Protein AF-A0A1Q3CS07-F1 (afdb_monomer)

Radius of gyration: 18.98 Å; Cα contacts (8 Å, |Δi|>4): 85; chains: 1; bounding box: 46×43×50 Å

Sequence (118 aa):
MKQNPRHWHKAYFNTHPKCDIIDKNLTETFNGWILQARTKAIISMLDEMRVAIMRRVRENREYADKWSEEIAPRVMKKLNDNKKESEVVNGVDRHTVILHDKRCSCREWDLKGYPVHM

Secondary structure (DSSP, 8-state):
-PPPHHHH-GGGS-SSS--S--STHHHHHHHHHHTTGGGS-HHHHHHHHHHHHHHHHHHHHHHHHT--SSS-HHHHHHHHHHHHHHH---SS----EETTTTEETTSHHHHHSS-S--

pLDDT: mean 83.68, std 10.87, range [47.44, 97.19]

Mean predicted aligned error: 8.02 Å

Foldseek 3Di:
DDDDCCVQPPVNDDLPDQDPPRDPVVVVVVCVVLVVLVVDDPVSSVVVVVVVVVVVVVVVVVQVVPDDDPDDPVLVVQQVVLVVVLVDDDDDDDWDADVVVQAIPVCNSSRNVHDNHD

Structure (mmCIF, N/CA/C/O backbone):
data_AF-A0A1Q3CS07-F1
#
_entry.id   AF-A0A1Q3CS07-F1
#
loop_
_atom_site.group_PDB
_atom_site.id
_atom_site.type_symbol
_atom_site.label_atom_id
_atom_site.label_alt_id
_atom_site.label_comp_id
_atom_site.label_asym_id
_atom_site.label_entity_id
_atom_site.label_seq_id
_atom_site.pdbx_PDB_ins_code
_atom_site.Cartn_x
_atom_site.Cartn_y
_atom_site.Cartn_z
_atom_site.occupancy
_atom_site.B_iso_or_equiv
_atom_site.auth_seq_id
_atom_site.auth_comp_id
_atom_site.auth_asym_id
_atom_site.auth_atom_id
_atom_site.pdbx_PDB_model_num
ATOM 1 N N . MET A 1 1 ? 6.477 -26.846 13.262 1.00 51.09 1 MET A N 1
ATOM 2 C CA . MET A 1 1 ? 5.568 -26.939 12.093 1.00 51.09 1 MET A CA 1
ATOM 3 C C . MET A 1 1 ? 6.366 -26.693 10.818 1.00 51.09 1 MET A C 1
ATOM 5 O O . MET A 1 1 ? 6.991 -25.646 10.727 1.00 51.09 1 MET A O 1
ATOM 9 N N . LYS A 1 2 ? 6.374 -27.623 9.851 1.00 64.75 2 LYS A N 1
ATOM 10 C CA . LYS A 1 2 ? 6.901 -27.352 8.500 1.00 64.75 2 LYS A CA 1
ATOM 11 C C . LYS A 1 2 ? 5.805 -26.649 7.698 1.00 64.75 2 LYS A C 1
ATOM 13 O O . LYS A 1 2 ? 4.740 -27.227 7.505 1.00 64.75 2 LYS A O 1
ATOM 18 N N . GLN A 1 3 ? 6.032 -25.407 7.283 1.00 76.12 3 GLN A N 1
ATOM 19 C CA . GLN A 1 3 ? 5.071 -24.679 6.453 1.00 76.12 3 GLN A CA 1
ATOM 20 C C . GLN A 1 3 ? 5.225 -25.079 4.981 1.00 76.12 3 GLN A C 1
ATOM 22 O O . GLN A 1 3 ? 6.339 -25.274 4.501 1.00 76.12 3 GLN A O 1
ATOM 27 N N . ASN A 1 4 ? 4.106 -25.218 4.264 1.00 83.06 4 ASN A N 1
ATOM 28 C CA . ASN A 1 4 ? 4.117 -25.551 2.840 1.00 83.06 4 ASN A CA 1
ATOM 29 C C . ASN A 1 4 ? 4.653 -24.352 2.026 1.00 83.06 4 ASN A C 1
ATOM 31 O O . ASN A 1 4 ? 4.026 -23.288 2.069 1.00 83.06 4 ASN A O 1
ATOM 35 N N . PRO A 1 5 ? 5.749 -24.508 1.255 1.00 81.81 5 PRO A N 1
ATOM 36 C CA . PRO A 1 5 ? 6.360 -23.418 0.492 1.00 81.81 5 PRO A CA 1
ATOM 37 C C . PRO A 1 5 ? 5.406 -22.718 -0.480 1.00 81.81 5 PRO A C 1
ATOM 39 O O . PRO A 1 5 ? 5.584 -21.532 -0.745 1.00 81.81 5 PRO A O 1
ATOM 42 N N . ARG A 1 6 ? 4.362 -23.406 -0.967 1.00 82.50 6 ARG A N 1
ATOM 43 C CA . ARG A 1 6 ? 3.369 -22.821 -1.882 1.00 82.50 6 ARG A CA 1
ATOM 44 C C . ARG A 1 6 ? 2.664 -21.590 -1.317 1.00 82.50 6 ARG A C 1
ATOM 46 O O . ARG A 1 6 ? 2.269 -20.724 -2.085 1.00 82.50 6 ARG A O 1
ATOM 53 N N . HIS A 1 7 ? 2.509 -21.512 0.002 1.00 77.88 7 HIS A N 1
ATOM 54 C CA . HIS A 1 7 ? 1.770 -20.425 0.645 1.00 77.88 7 HIS A CA 1
ATOM 55 C C . HIS A 1 7 ? 2.663 -19.273 1.115 1.00 77.8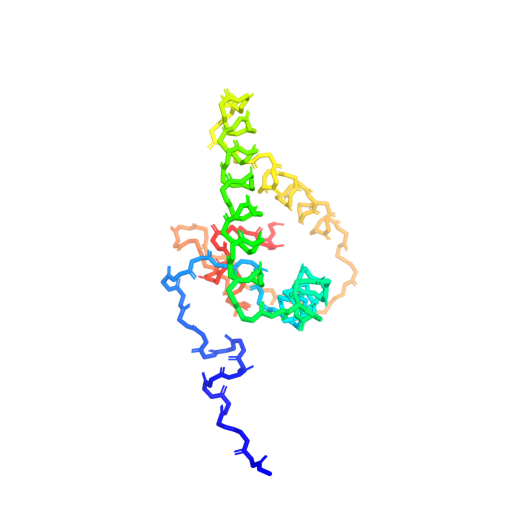8 7 HIS A C 1
ATOM 57 O O . HIS A 1 7 ? 2.149 -18.205 1.422 1.00 77.88 7 HIS A O 1
ATOM 63 N N . TRP A 1 8 ? 3.984 -19.468 1.164 1.00 75.12 8 TRP A N 1
ATOM 64 C CA . TRP A 1 8 ? 4.897 -18.531 1.834 1.00 75.12 8 TRP A CA 1
ATOM 65 C C . TRP A 1 8 ? 6.122 -18.145 1.004 1.00 75.12 8 TRP A C 1
ATOM 67 O O . TRP A 1 8 ? 6.851 -17.233 1.382 1.00 75.12 8 TRP A O 1
ATOM 77 N N . HIS A 1 9 ? 6.357 -18.803 -0.133 1.00 80.38 9 HIS A N 1
ATOM 78 C CA . HIS A 1 9 ? 7.488 -18.512 -1.005 1.00 80.38 9 HIS A CA 1
ATOM 79 C C . HIS A 1 9 ? 7.026 -17.783 -2.273 1.00 80.38 9 HIS A C 1
ATOM 81 O O . HIS A 1 9 ? 6.176 -18.287 -3.011 1.00 80.38 9 HIS A O 1
ATOM 87 N N . LYS A 1 10 ? 7.647 -16.631 -2.576 1.00 77.19 10 LYS A N 1
ATOM 88 C CA . LYS A 1 10 ? 7.311 -15.765 -3.729 1.00 77.19 10 LYS A CA 1
ATOM 89 C C . LYS A 1 10 ? 7.264 -16.516 -5.067 1.00 77.19 10 LYS A C 1
ATOM 91 O O . LYS A 1 10 ? 6.449 -16.207 -5.936 1.00 77.19 10 LYS A O 1
ATOM 96 N N . ALA A 1 11 ? 8.090 -17.556 -5.213 1.00 80.69 11 ALA A N 1
ATOM 97 C CA . ALA A 1 11 ? 8.109 -18.437 -6.387 1.00 80.69 11 ALA A CA 1
ATOM 98 C C . ALA A 1 11 ? 6.748 -19.088 -6.722 1.00 80.69 11 ALA A C 1
ATOM 100 O O . ALA A 1 11 ? 6.518 -19.430 -7.877 1.00 80.69 11 ALA A O 1
ATOM 101 N N . TYR A 1 12 ? 5.838 -19.225 -5.753 1.00 84.88 12 TYR A N 1
ATOM 102 C CA . TYR A 1 12 ? 4.531 -19.866 -5.952 1.00 84.88 12 TYR A CA 1
ATOM 103 C C . TYR A 1 12 ? 3.349 -18.898 -5.887 1.00 84.88 12 TYR A C 1
ATOM 105 O O . TYR A 1 12 ? 2.206 -19.327 -6.029 1.00 84.88 12 TYR A O 1
ATOM 11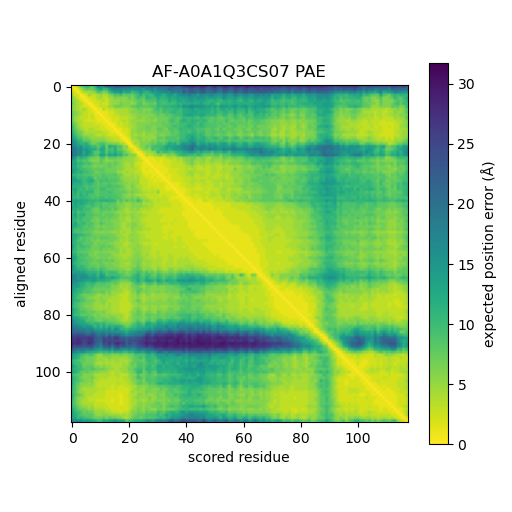3 N N . PHE A 1 13 ? 3.592 -17.601 -5.688 1.00 85.38 13 PHE A N 1
ATOM 114 C CA . PHE A 1 13 ? 2.504 -16.632 -5.633 1.00 85.38 13 PHE A CA 1
ATOM 115 C C . PHE A 1 13 ? 1.830 -16.469 -6.989 1.00 85.38 13 PHE A C 1
ATOM 117 O O . PHE A 1 13 ? 2.481 -16.492 -8.042 1.00 85.38 13 PHE A O 1
ATOM 124 N N . ASN A 1 14 ? 0.504 -16.325 -6.922 1.00 85.69 14 ASN A N 1
ATOM 125 C CA . ASN A 1 14 ? -0.333 -16.030 -8.068 1.00 85.69 14 ASN A CA 1
ATOM 126 C C . ASN A 1 14 ? 0.061 -14.655 -8.620 1.00 85.69 14 ASN A C 1
ATOM 128 O O . ASN A 1 14 ? 0.144 -13.683 -7.876 1.00 85.69 14 ASN A O 1
ATOM 132 N N . THR A 1 15 ? 0.302 -14.592 -9.923 1.00 88.12 15 THR A N 1
ATOM 133 C CA . THR A 1 15 ? 0.699 -13.378 -10.643 1.00 88.12 15 THR A CA 1
ATOM 134 C C . THR A 1 15 ? -0.502 -12.575 -11.144 1.00 88.12 15 THR A C 1
ATOM 136 O O . THR A 1 15 ? -0.320 -11.533 -11.769 1.00 88.12 15 THR A O 1
ATOM 139 N N . HIS A 1 16 ? -1.729 -13.044 -10.902 1.00 88.06 16 HIS A N 1
ATOM 140 C CA . HIS A 1 16 ? -2.950 -12.309 -11.214 1.00 88.06 16 HIS A CA 1
ATOM 141 C C . HIS A 1 16 ? -3.067 -11.009 -10.394 1.00 88.06 16 HIS A C 1
ATOM 143 O O . HIS A 1 16 ? -3.136 -9.944 -11.011 1.00 88.06 16 HIS A O 1
ATOM 149 N N . PRO A 1 17 ? -3.028 -11.027 -9.041 1.00 87.12 17 PRO A N 1
ATOM 150 C CA . PRO A 1 17 ? -2.934 -9.790 -8.277 1.00 87.12 17 PRO A CA 1
ATOM 151 C C . PRO A 1 17 ? -1.541 -9.175 -8.447 1.00 87.12 17 PRO A C 1
ATOM 153 O O . PRO A 1 17 ? -0.533 -9.805 -8.130 1.00 87.12 17 PRO A O 1
ATOM 156 N N . LYS A 1 18 ? -1.483 -7.928 -8.922 1.00 86.56 18 LYS A N 1
ATOM 157 C CA . LYS A 1 18 ? -0.231 -7.169 -8.975 1.00 86.56 18 LYS A CA 1
ATOM 158 C C . LYS A 1 18 ? 0.002 -6.496 -7.629 1.00 86.56 18 LYS A C 1
ATOM 160 O O . LYS A 1 18 ? -0.671 -5.523 -7.298 1.00 86.56 18 LYS A O 1
ATOM 165 N N . CYS A 1 19 ? 0.912 -7.048 -6.833 1.00 81.62 19 CYS A N 1
ATOM 166 C CA . CYS A 1 19 ? 1.239 -6.533 -5.513 1.00 81.62 19 CYS A CA 1
ATOM 167 C C . CYS A 1 19 ? 2.750 -6.429 -5.353 1.00 81.62 19 CYS A C 1
ATOM 169 O O . CYS A 1 19 ? 3.476 -7.412 -5.461 1.00 81.62 19 CYS A O 1
ATOM 171 N N . ASP A 1 20 ? 3.215 -5.227 -5.048 1.00 78.31 20 ASP A N 1
ATOM 172 C CA . ASP A 1 20 ? 4.618 -4.977 -4.730 1.00 78.31 20 ASP A CA 1
ATOM 173 C C . ASP A 1 20 ? 4.915 -5.054 -3.222 1.00 78.31 20 ASP A C 1
ATOM 175 O O . ASP A 1 20 ? 6.061 -5.058 -2.788 1.00 78.31 20 ASP A O 1
ATOM 179 N N . ILE A 1 21 ? 3.875 -5.193 -2.398 1.00 72.25 21 ILE A N 1
ATOM 180 C CA . ILE A 1 21 ? 3.996 -5.338 -0.946 1.00 72.25 21 ILE A CA 1
ATOM 181 C C . ILE A 1 21 ? 3.820 -6.816 -0.614 1.00 72.25 21 ILE A C 1
ATOM 183 O O . ILE A 1 21 ? 2.714 -7.304 -0.381 1.00 72.25 21 ILE A O 1
ATOM 187 N N . ILE A 1 22 ? 4.931 -7.544 -0.660 1.00 63.28 22 ILE A N 1
ATOM 188 C CA . ILE A 1 22 ? 4.975 -8.982 -0.403 1.00 63.28 22 ILE A CA 1
ATOM 189 C C . ILE A 1 22 ? 6.132 -9.275 0.560 1.00 63.28 22 ILE A C 1
ATOM 191 O O . ILE A 1 22 ? 7.131 -9.909 0.207 1.00 63.28 22 ILE A O 1
ATOM 195 N N . ASP A 1 23 ? 6.030 -8.747 1.774 1.00 64.69 23 ASP A N 1
ATOM 196 C CA . ASP A 1 23 ? 7.027 -8.911 2.827 1.00 64.69 23 ASP A CA 1
ATOM 197 C C . ASP A 1 23 ? 6.404 -8.836 4.238 1.00 64.69 23 ASP A C 1
ATOM 199 O O . ASP A 1 23 ? 5.202 -8.628 4.427 1.00 64.69 23 ASP A O 1
ATOM 203 N N . LYS A 1 24 ? 7.258 -9.034 5.251 1.00 62.44 24 LYS A N 1
ATOM 204 C CA . LYS A 1 24 ? 6.927 -8.967 6.685 1.00 62.44 24 LYS A CA 1
ATOM 205 C C . LYS A 1 24 ? 6.368 -7.597 7.102 1.00 62.44 24 LYS A C 1
ATOM 207 O O . LYS A 1 24 ? 5.660 -7.504 8.107 1.00 62.44 24 LYS A O 1
ATOM 212 N N . ASN A 1 25 ? 6.637 -6.562 6.3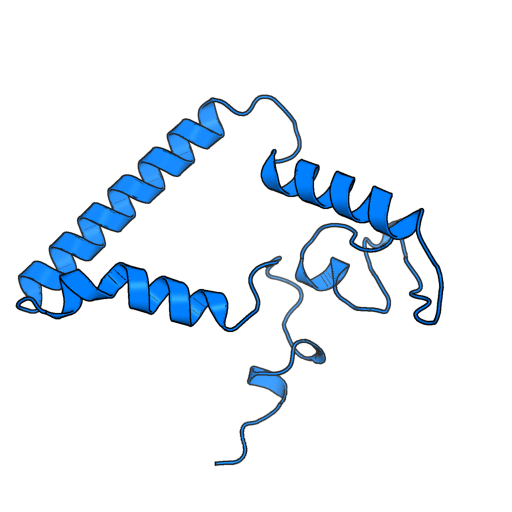07 1.00 72.31 25 ASN A N 1
ATOM 213 C CA . ASN A 1 25 ? 6.250 -5.188 6.583 1.00 72.31 25 ASN A CA 1
ATOM 214 C C . ASN A 1 25 ? 4.726 -5.023 6.630 1.00 72.31 25 ASN A C 1
ATOM 216 O O . ASN A 1 25 ? 4.231 -4.212 7.403 1.00 72.31 25 ASN A O 1
ATOM 220 N N . LEU A 1 26 ? 3.952 -5.816 5.876 1.00 76.81 26 LEU A N 1
ATOM 221 C CA . LEU A 1 26 ? 2.488 -5.730 5.930 1.00 76.81 26 LEU A CA 1
ATOM 222 C C . LEU A 1 26 ? 1.945 -6.095 7.319 1.00 76.81 26 LEU A C 1
ATOM 224 O O . LEU A 1 26 ? 1.131 -5.363 7.882 1.00 76.81 26 LEU A O 1
ATOM 228 N N . THR A 1 27 ? 2.418 -7.205 7.886 1.00 80.12 27 THR A N 1
ATOM 229 C CA . THR A 1 27 ? 2.007 -7.665 9.219 1.00 80.12 27 THR A CA 1
ATOM 230 C C . THR A 1 27 ? 2.501 -6.717 10.307 1.00 80.12 27 THR A C 1
ATOM 232 O O . THR A 1 27 ? 1.754 -6.405 11.233 1.00 80.12 27 THR A O 1
ATOM 235 N N . GLU A 1 28 ? 3.740 -6.234 10.203 1.00 85.88 28 GLU A N 1
ATOM 236 C CA . GLU A 1 28 ? 4.302 -5.263 11.150 1.00 85.88 28 GLU A CA 1
ATOM 237 C C . GLU A 1 28 ? 3.551 -3.927 11.101 1.00 85.88 28 GLU A C 1
ATOM 239 O O . GLU A 1 28 ? 3.121 -3.424 12.139 1.00 85.88 28 GLU A O 1
ATOM 244 N N . THR A 1 29 ? 3.292 -3.408 9.898 1.00 86.12 29 THR A N 1
ATOM 245 C CA . THR A 1 29 ? 2.514 -2.183 9.676 1.00 86.12 29 THR A CA 1
ATOM 246 C C . THR A 1 29 ? 1.098 -2.328 10.217 1.00 86.12 29 THR A C 1
ATOM 248 O O . THR A 1 29 ? 0.620 -1.442 10.921 1.00 86.12 29 THR A O 1
ATOM 251 N N . PHE A 1 30 ? 0.423 -3.444 9.928 1.00 84.25 30 PHE A N 1
ATOM 252 C CA . PHE A 1 30 ? -0.927 -3.682 10.430 1.00 84.25 30 PHE A CA 1
ATOM 253 C C . PHE A 1 30 ? -0.953 -3.741 11.959 1.00 84.25 30 PHE A C 1
ATOM 255 O O . PHE A 1 30 ? -1.776 -3.067 12.575 1.00 84.25 30 PHE A O 1
ATOM 262 N N . ASN A 1 31 ? -0.023 -4.477 12.577 1.00 86.38 31 ASN A N 1
ATOM 263 C CA . ASN A 1 31 ? 0.073 -4.573 14.033 1.00 86.38 31 ASN A CA 1
ATOM 264 C C . ASN A 1 31 ? 0.369 -3.223 14.693 1.00 86.38 31 ASN A C 1
ATOM 266 O O . ASN A 1 31 ? -0.235 -2.920 15.720 1.00 86.38 31 ASN A O 1
ATOM 270 N N . GLY A 1 32 ? 1.249 -2.409 14.105 1.00 89.62 32 GLY A N 1
ATOM 271 C CA . GLY A 1 32 ? 1.502 -1.047 14.575 1.00 89.62 32 GLY A CA 1
ATOM 272 C C . GLY A 1 32 ? 0.270 -0.151 14.439 1.00 89.62 32 GLY A C 1
ATOM 273 O O . GLY A 1 32 ? -0.056 0.602 15.353 1.00 89.62 32 GLY A O 1
ATOM 274 N N . TRP A 1 33 ? -0.461 -0.282 13.333 1.00 86.75 33 TRP A N 1
ATOM 275 C CA . TRP A 1 33 ? -1.641 0.528 13.038 1.00 86.75 33 TRP A CA 1
ATOM 276 C C . TRP A 1 33 ? -2.811 0.266 13.997 1.00 86.75 33 TRP A C 1
ATOM 278 O O . TRP A 1 33 ? -3.487 1.207 14.406 1.00 86.75 33 TRP A O 1
ATOM 288 N N . ILE A 1 34 ? -3.025 -0.986 14.411 1.00 89.62 34 ILE A N 1
ATOM 289 C CA . ILE A 1 34 ? -4.109 -1.348 15.343 1.00 89.62 34 ILE A CA 1
ATOM 290 C C . ILE A 1 34 ? -3.691 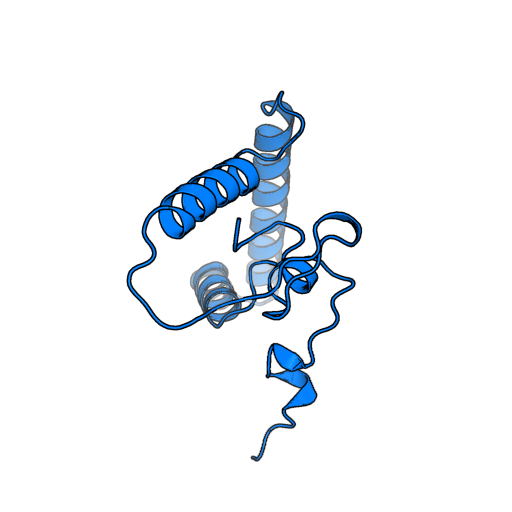-1.341 16.817 1.00 89.62 34 ILE A C 1
ATOM 292 O O . ILE A 1 34 ? -4.521 -1.629 17.678 1.00 89.62 34 ILE A O 1
ATOM 296 N N . LEU A 1 35 ? -2.423 -1.053 17.129 1.00 91.19 35 LEU A N 1
ATOM 297 C CA . LEU A 1 35 ? -1.864 -1.233 18.472 1.00 91.19 35 LEU A CA 1
ATOM 298 C C . LEU A 1 35 ? -2.675 -0.498 19.549 1.00 91.19 35 LEU A C 1
ATOM 300 O O . LEU A 1 35 ? -3.003 -1.084 20.576 1.00 91.19 35 LEU A O 1
ATOM 304 N N . GLN A 1 36 ? -3.045 0.759 19.290 1.00 88.75 36 GLN A N 1
ATOM 305 C CA . GLN A 1 36 ? -3.830 1.576 20.222 1.00 88.75 36 GLN A CA 1
ATOM 306 C C . GLN A 1 36 ? -5.314 1.191 20.265 1.00 88.75 36 GLN A C 1
ATOM 308 O O . GLN A 1 36 ? -5.940 1.291 21.314 1.00 88.75 36 GLN A O 1
ATOM 313 N N . ALA A 1 37 ? -5.887 0.743 19.146 1.00 90.31 37 ALA A N 1
ATOM 314 C CA . ALA A 1 37 ? -7.286 0.323 19.102 1.00 90.31 37 ALA A CA 1
ATOM 315 C C . ALA A 1 37 ? -7.489 -0.995 19.873 1.00 90.31 37 ALA A C 1
ATOM 317 O O . ALA A 1 37 ? -8.497 -1.176 20.550 1.00 90.31 37 ALA A O 1
ATOM 318 N N . ARG A 1 38 ? -6.503 -1.902 19.823 1.00 91.75 38 ARG A N 1
ATOM 319 C CA . ARG A 1 38 ? -6.544 -3.222 20.477 1.00 91.75 38 ARG A CA 1
ATOM 320 C C . ARG A 1 38 ? -6.554 -3.192 22.000 1.00 91.75 38 ARG A C 1
ATOM 322 O O . ARG A 1 38 ? -6.879 -4.208 22.604 1.00 91.75 38 ARG A O 1
ATOM 329 N N . THR A 1 39 ? -6.180 -2.078 22.625 1.00 93.12 39 THR A N 1
ATOM 330 C CA . THR A 1 39 ? -6.226 -1.938 24.089 1.00 93.12 39 THR A CA 1
ATOM 331 C C . THR A 1 39 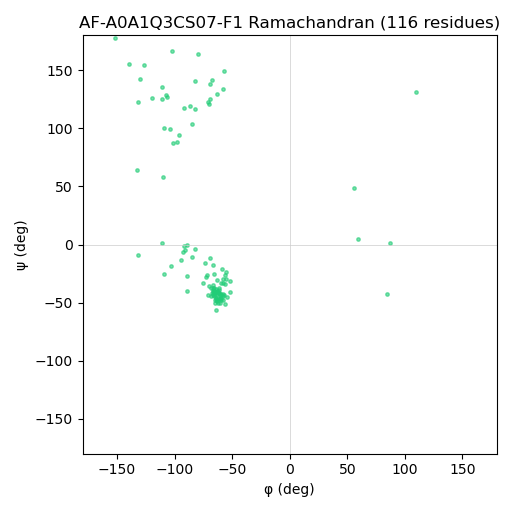? -7.621 -1.570 24.601 1.00 93.12 39 THR A C 1
ATOM 333 O O . THR A 1 39 ? -7.825 -1.484 25.810 1.00 93.12 39 THR A O 1
ATOM 336 N N . LYS A 1 40 ? -8.588 -1.353 23.700 1.00 91.81 40 LYS A N 1
ATOM 337 C CA . LYS A 1 40 ? -9.946 -0.898 24.013 1.00 91.81 40 LYS A CA 1
ATOM 338 C C . LYS A 1 40 ? -10.948 -2.049 23.963 1.00 91.81 40 LYS A C 1
ATOM 340 O O . LYS A 1 40 ? -10.671 -3.123 23.433 1.00 91.81 40 LYS A O 1
ATOM 345 N N . ALA A 1 41 ? -12.143 -1.810 24.503 1.00 96.06 41 ALA A N 1
ATOM 346 C CA . ALA A 1 41 ? -13.256 -2.748 24.387 1.00 96.06 41 ALA A CA 1
ATOM 347 C C . ALA A 1 41 ? -13.578 -3.037 22.910 1.00 96.06 41 ALA A C 1
ATOM 349 O O . ALA A 1 41 ? -13.422 -2.161 22.060 1.00 96.06 41 ALA A O 1
ATOM 350 N N . ILE A 1 42 ? -14.070 -4.244 22.608 1.00 95.12 42 ILE A N 1
ATOM 351 C CA . ILE A 1 42 ? -14.266 -4.723 21.228 1.00 95.12 42 ILE A CA 1
ATOM 352 C C . ILE A 1 42 ? -15.073 -3.753 20.354 1.00 95.12 42 ILE A C 1
ATOM 354 O O . ILE A 1 42 ? -14.706 -3.512 19.208 1.00 95.12 42 ILE A O 1
ATOM 358 N N . ILE A 1 43 ? -16.124 -3.143 20.907 1.00 96.69 43 ILE A N 1
ATOM 359 C CA . ILE A 1 43 ? -16.964 -2.175 20.191 1.00 96.69 43 ILE A CA 1
ATOM 360 C C . ILE A 1 43 ? -16.153 -0.918 19.844 1.00 96.69 43 ILE A C 1
ATOM 362 O O . ILE A 1 43 ? -16.148 -0.487 18.694 1.00 96.69 43 ILE A O 1
ATOM 366 N N . SER A 1 44 ? -15.413 -0.368 20.809 1.00 95.38 44 SER A N 1
ATOM 367 C CA . SER A 1 44 ? -14.563 0.813 20.612 1.00 95.38 44 SER A CA 1
ATOM 368 C C . SER A 1 44 ? -13.404 0.543 19.650 1.00 95.38 44 SER A C 1
ATOM 370 O O . SER A 1 44 ? -13.114 1.374 18.795 1.00 95.38 44 SER A O 1
ATOM 372 N N . MET A 1 45 ? -12.774 -0.633 19.739 1.00 95.00 45 MET A N 1
ATOM 373 C CA . MET A 1 45 ? -11.722 -1.060 18.811 1.00 95.00 45 MET A CA 1
ATOM 374 C C . MET A 1 45 ? -12.237 -1.075 17.366 1.00 95.00 45 MET A C 1
ATOM 376 O O . MET A 1 45 ? -11.582 -0.542 16.470 1.00 95.00 45 MET A O 1
ATOM 380 N N . LEU A 1 46 ? -13.410 -1.674 17.134 1.00 94.81 46 LEU A N 1
ATOM 381 C CA . LEU A 1 46 ? -14.000 -1.774 15.799 1.00 94.81 46 LEU A CA 1
ATOM 382 C C . LEU A 1 46 ? -14.399 -0.408 15.239 1.00 94.81 46 LEU A C 1
ATOM 384 O O . LEU A 1 46 ? -14.157 -0.153 14.058 1.00 94.81 46 LEU A O 1
ATOM 388 N N . ASP A 1 47 ? -14.970 0.477 16.059 1.00 95.44 47 ASP A N 1
ATOM 389 C CA . ASP A 1 47 ? -15.332 1.818 15.594 1.00 95.44 47 ASP A CA 1
ATOM 390 C C . ASP A 1 47 ? -14.091 2.655 15.242 1.00 95.44 47 ASP A C 1
ATOM 392 O O . ASP A 1 47 ? -14.057 3.302 14.194 1.00 95.44 47 ASP A O 1
ATOM 396 N N . GLU A 1 48 ? -13.010 2.555 16.018 1.00 94.06 48 GLU A N 1
ATOM 397 C CA . GLU A 1 48 ? -11.749 3.230 15.692 1.00 94.06 48 GLU A CA 1
ATOM 398 C C . GLU A 1 48 ? -11.105 2.706 14.414 1.00 94.06 48 GLU A C 1
ATOM 400 O O . GLU A 1 48 ? -10.678 3.499 13.569 1.00 94.06 48 GLU A O 1
ATOM 405 N N . MET A 1 49 ? -11.080 1.383 14.226 1.00 92.62 49 MET A N 1
ATOM 406 C CA . MET A 1 49 ? -10.608 0.784 12.978 1.00 92.62 49 MET A CA 1
ATOM 407 C C . MET A 1 49 ? -11.455 1.256 11.791 1.00 92.62 49 MET A C 1
ATOM 409 O O . MET A 1 49 ? -10.903 1.621 10.752 1.00 92.62 49 MET A O 1
ATOM 413 N N . ARG A 1 50 ? -12.784 1.316 11.944 1.00 94.88 50 ARG A N 1
ATOM 414 C CA . ARG A 1 50 ? -13.703 1.807 10.907 1.00 94.88 50 ARG A CA 1
ATOM 415 C C . ARG A 1 50 ? -13.407 3.259 10.534 1.00 94.88 50 ARG A C 1
ATOM 417 O O 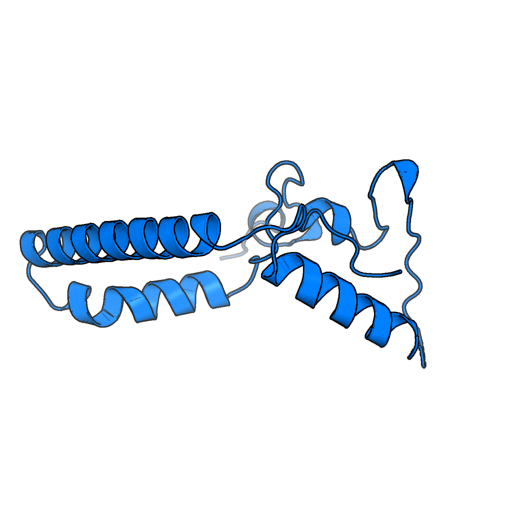. ARG A 1 50 ? -13.238 3.553 9.350 1.00 94.88 50 ARG A O 1
ATOM 424 N N . VAL A 1 51 ? -13.303 4.155 11.516 1.00 94.62 51 VAL A N 1
ATOM 425 C CA . VAL A 1 51 ? -12.996 5.578 11.289 1.00 94.62 51 VAL A CA 1
ATOM 426 C C . VAL A 1 51 ? -11.627 5.748 10.630 1.00 94.62 51 VAL A C 1
ATOM 428 O O . VAL A 1 51 ? -11.486 6.537 9.693 1.00 94.62 51 VAL A O 1
ATOM 431 N N . ALA A 1 52 ? -10.622 4.984 11.063 1.00 92.12 52 ALA A N 1
ATOM 432 C CA . ALA A 1 52 ? -9.285 5.035 10.484 1.00 92.12 52 ALA A CA 1
ATOM 433 C C . ALA A 1 52 ? -9.265 4.568 9.015 1.00 92.12 52 ALA A C 1
ATOM 435 O O . ALA A 1 52 ? -8.619 5.208 8.182 1.00 92.12 52 ALA A O 1
ATOM 436 N N . ILE A 1 53 ? -10.013 3.511 8.666 1.00 93.94 53 ILE A N 1
ATOM 437 C CA . ILE A 1 53 ? -10.175 3.062 7.270 1.00 93.94 53 ILE A CA 1
ATOM 438 C C . ILE A 1 53 ? -10.868 4.140 6.442 1.00 93.94 53 ILE A C 1
ATOM 440 O O . ILE A 1 53 ? -10.377 4.490 5.370 1.00 93.94 53 ILE A O 1
ATOM 444 N N . MET A 1 54 ? -11.977 4.698 6.938 1.00 96.75 54 MET A N 1
ATOM 445 C CA . MET A 1 54 ? -12.721 5.747 6.232 1.00 96.75 54 MET A CA 1
ATOM 446 C C . MET A 1 54 ? -11.844 6.969 5.946 1.00 96.75 54 MET A C 1
ATOM 448 O O . MET A 1 54 ? -11.829 7.464 4.818 1.00 96.75 54 MET A O 1
ATOM 452 N N . ARG A 1 55 ? -11.060 7.415 6.936 1.00 96.00 55 ARG A N 1
ATOM 453 C CA . ARG A 1 55 ? -10.103 8.515 6.766 1.00 96.00 55 ARG A CA 1
ATOM 454 C C . ARG A 1 55 ? -9.067 8.189 5.693 1.00 96.00 55 ARG A C 1
ATOM 456 O O . ARG A 1 55 ? -8.876 8.984 4.783 1.00 96.00 55 ARG A O 1
ATOM 463 N N . ARG A 1 56 ? -8.466 6.998 5.745 1.00 93.81 56 ARG A N 1
ATOM 464 C CA . ARG A 1 56 ? -7.449 6.572 4.774 1.00 93.81 56 ARG A CA 1
ATOM 465 C C . ARG A 1 56 ? -7.999 6.473 3.350 1.00 93.81 56 ARG A C 1
ATOM 467 O O . ARG A 1 56 ? -7.321 6.863 2.406 1.00 93.81 56 ARG A O 1
ATOM 474 N N . VAL A 1 57 ? -9.221 5.966 3.178 1.00 95.81 57 VAL A N 1
ATOM 475 C CA . VAL A 1 57 ? -9.890 5.917 1.866 1.00 95.81 57 VAL A CA 1
ATOM 476 C C . VAL A 1 57 ? -10.127 7.327 1.330 1.00 95.81 57 VAL A C 1
ATOM 478 O O . VAL A 1 57 ? -9.870 7.576 0.153 1.00 95.81 57 VAL A O 1
ATOM 481 N N . ARG A 1 58 ? -10.565 8.256 2.186 1.00 97.19 58 ARG A N 1
ATOM 482 C CA . ARG A 1 58 ? -10.739 9.664 1.817 1.00 97.19 58 ARG A CA 1
ATOM 483 C C . ARG A 1 58 ? -9.413 10.314 1.413 1.00 97.19 58 ARG A C 1
ATOM 485 O O . ARG A 1 58 ? -9.347 10.893 0.338 1.00 97.19 58 ARG A O 1
ATOM 492 N N . GLU A 1 59 ? -8.367 10.181 2.224 1.00 95.12 59 GLU A N 1
ATOM 493 C CA . GLU A 1 59 ? -7.029 10.718 1.924 1.00 95.12 59 GLU A CA 1
ATOM 494 C C . GLU A 1 59 ? -6.478 10.162 0.603 1.00 95.12 59 GLU A C 1
ATOM 496 O O . GLU A 1 59 ? -5.940 10.905 -0.213 1.00 95.12 59 GLU A O 1
ATOM 501 N N . ASN A 1 60 ? -6.655 8.859 0.357 1.00 91.81 60 ASN A N 1
ATOM 502 C CA . ASN A 1 60 ? -6.244 8.233 -0.898 1.00 91.81 60 ASN A CA 1
ATOM 503 C C . ASN A 1 60 ? -7.024 8.777 -2.102 1.00 91.81 60 ASN A C 1
ATOM 505 O O . ASN A 1 60 ? -6.435 8.947 -3.166 1.00 91.81 60 ASN A O 1
ATOM 509 N N . ARG A 1 61 ? -8.326 9.050 -1.945 1.00 94.06 61 ARG A N 1
ATOM 510 C CA . ARG A 1 61 ? -9.143 9.684 -2.988 1.00 94.06 61 ARG A CA 1
ATOM 511 C C . ARG A 1 61 ? -8.662 11.105 -3.265 1.00 94.06 61 ARG A C 1
ATOM 513 O O . ARG A 1 61 ? -8.361 11.410 -4.405 1.00 94.06 61 ARG A O 1
ATOM 520 N N . GLU A 1 62 ? -8.496 11.928 -2.232 1.00 95.00 62 GLU A N 1
ATOM 521 C CA . GLU A 1 62 ? -7.997 13.303 -2.381 1.00 95.00 62 GLU A CA 1
ATOM 522 C C . GLU A 1 62 ? -6.593 13.348 -3.008 1.00 95.00 62 GLU A C 1
ATOM 524 O O . GLU A 1 62 ? -6.261 14.278 -3.740 1.00 95.00 62 GLU A O 1
ATOM 529 N N . TYR A 1 63 ? -5.749 12.351 -2.725 1.00 91.19 63 TYR A N 1
ATOM 530 C CA . TYR A 1 63 ? -4.454 12.192 -3.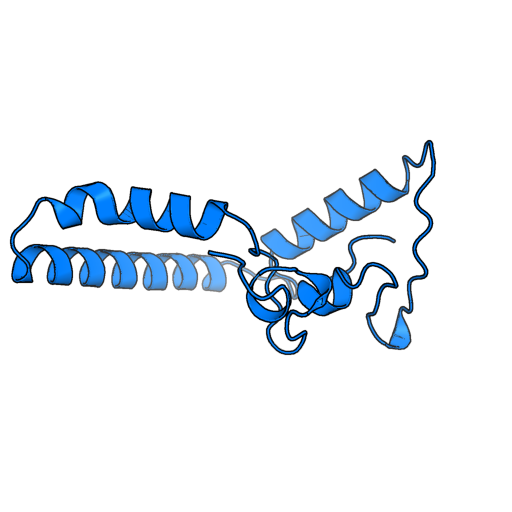382 1.00 91.19 63 TYR A CA 1
ATOM 531 C C . TYR A 1 63 ? -4.600 11.820 -4.863 1.00 91.19 63 TYR A C 1
ATOM 533 O O . TYR A 1 63 ? -3.904 12.391 -5.700 1.00 91.19 63 TYR A O 1
ATOM 541 N N . ALA A 1 64 ? -5.500 10.888 -5.187 1.00 89.50 64 ALA A N 1
ATOM 542 C CA . ALA A 1 64 ? -5.773 10.481 -6.562 1.00 89.50 64 ALA A CA 1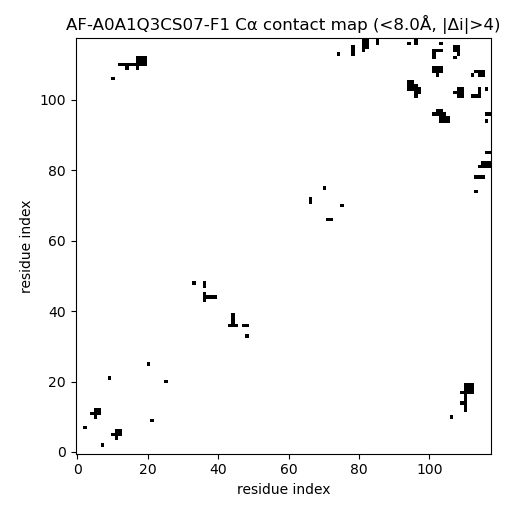
ATOM 543 C C . ALA A 1 64 ? -6.394 11.615 -7.393 1.00 89.50 64 ALA A C 1
ATOM 545 O O . ALA A 1 64 ? -6.017 11.789 -8.542 1.00 89.50 64 ALA A O 1
ATOM 546 N N . ASP A 1 65 ? -7.264 12.438 -6.806 1.00 91.00 65 ASP A N 1
ATOM 547 C CA . ASP A 1 65 ? -7.896 13.570 -7.499 1.00 91.00 65 ASP A CA 1
ATOM 548 C C . ASP A 1 65 ? -6.879 14.658 -7.900 1.00 91.00 65 ASP A C 1
ATOM 550 O O . ASP A 1 65 ? -7.097 15.405 -8.850 1.00 91.00 65 ASP A O 1
ATOM 554 N N . LYS A 1 66 ? -5.746 14.754 -7.189 1.00 89.69 66 LYS A N 1
ATOM 555 C CA . LYS A 1 66 ? -4.643 15.685 -7.501 1.00 89.69 66 LYS A CA 1
ATOM 556 C C . LYS A 1 66 ? -3.670 15.139 -8.545 1.00 89.69 66 LYS A C 1
ATOM 558 O O . LYS A 1 66 ? -2.776 15.863 -8.981 1.00 89.69 66 LYS A O 1
ATOM 563 N N . TRP A 1 67 ? -3.776 13.860 -8.885 1.00 88.06 67 TRP A N 1
ATOM 564 C CA . TRP A 1 67 ? -2.859 13.191 -9.790 1.00 88.06 67 TRP A CA 1
ATOM 565 C C . TRP A 1 67 ? -3.332 13.384 -11.239 1.00 88.06 67 TRP A C 1
ATOM 567 O O . TRP A 1 67 ? -4.437 13.000 -11.603 1.00 88.06 67 TRP A O 1
ATOM 577 N N . SER A 1 68 ? -2.489 14.017 -12.060 1.00 84.88 68 SER A N 1
ATOM 578 C CA . SER A 1 68 ? -2.784 14.373 -13.456 1.00 84.88 68 SER A CA 1
ATOM 579 C C . SER A 1 68 ? -2.124 13.471 -14.505 1.00 84.88 68 SER A C 1
ATOM 581 O O . SER A 1 68 ? -2.528 13.485 -15.665 1.00 84.88 68 SER A O 1
ATOM 583 N N . GLU A 1 69 ? -1.084 12.729 -14.130 1.00 86.62 69 GLU A N 1
ATOM 584 C CA . GLU A 1 69 ? -0.333 11.856 -15.037 1.00 86.62 69 GLU A CA 1
ATOM 585 C C . GLU A 1 69 ? -1.052 10.520 -15.290 1.00 86.62 69 GLU A C 1
ATOM 587 O O . GLU A 1 69 ? -1.904 10.092 -14.521 1.00 86.62 69 GLU A O 1
ATOM 592 N N . GLU A 1 70 ? -0.651 9.799 -16.334 1.00 86.38 70 GLU A N 1
ATOM 593 C CA . GLU A 1 70 ? -1.192 8.465 -16.630 1.00 86.38 70 GLU A CA 1
ATOM 594 C C . GLU A 1 70 ? -0.689 7.385 -15.648 1.00 86.38 70 GLU A C 1
ATOM 596 O O . GLU A 1 70 ? -1.382 6.404 -15.374 1.00 86.38 70 GLU A O 1
ATOM 601 N N . ILE A 1 71 ? 0.510 7.565 -15.076 1.00 85.31 71 ILE A N 1
ATOM 602 C CA . ILE A 1 71 ? 1.155 6.598 -14.172 1.00 85.31 71 ILE A CA 1
ATOM 603 C C . ILE A 1 71 ? 1.209 7.147 -12.747 1.00 85.31 71 ILE A C 1
ATOM 605 O O . ILE A 1 71 ? 1.574 8.297 -12.524 1.00 85.31 71 ILE A O 1
ATOM 609 N N . ALA A 1 72 ? 0.880 6.298 -11.764 1.00 85.56 72 ALA A N 1
ATOM 610 C CA . ALA A 1 72 ? 0.833 6.703 -10.360 1.00 85.56 72 ALA A CA 1
ATOM 611 C C . ALA A 1 72 ? 2.196 7.247 -9.920 1.00 85.56 72 ALA A C 1
ATOM 613 O O . ALA A 1 72 ? 3.193 6.551 -10.136 1.00 85.56 72 ALA A O 1
ATOM 614 N N . PRO A 1 73 ? 2.279 8.390 -9.208 1.00 88.81 73 PRO A N 1
ATOM 615 C CA . PRO A 1 73 ? 3.566 8.998 -8.862 1.00 88.81 73 PRO A CA 1
ATOM 616 C C . PRO A 1 73 ? 4.494 8.042 -8.104 1.00 88.81 73 PRO A C 1
ATOM 618 O O . PRO A 1 73 ? 5.707 8.037 -8.297 1.00 88.81 73 PRO A O 1
ATOM 621 N N . ARG A 1 74 ? 3.923 7.162 -7.268 1.00 86.44 74 ARG A N 1
ATOM 622 C CA . ARG A 1 74 ? 4.678 6.110 -6.569 1.00 86.44 74 ARG A CA 1
ATOM 623 C C . ARG A 1 74 ? 5.269 5.067 -7.516 1.00 86.44 74 ARG A C 1
ATOM 625 O O . ARG A 1 74 ? 6.393 4.636 -7.290 1.00 86.44 74 ARG A O 1
ATOM 632 N N . VAL A 1 75 ? 4.517 4.645 -8.531 1.00 86.06 75 VAL A N 1
ATOM 633 C CA . VAL A 1 75 ? 4.984 3.676 -9.534 1.00 86.06 75 VAL A CA 1
ATOM 634 C C . VAL A 1 75 ? 6.029 4.331 -10.432 1.00 86.06 75 VAL A C 1
ATOM 636 O O . VAL A 1 75 ? 7.079 3.741 -10.654 1.00 86.06 75 VAL A O 1
ATOM 639 N N . MET A 1 76 ? 5.796 5.575 -10.860 1.00 88.94 76 MET A N 1
ATOM 640 C CA . MET A 1 76 ? 6.741 6.347 -11.668 1.00 88.94 76 MET A CA 1
ATOM 641 C C . MET A 1 76 ? 8.071 6.567 -10.939 1.00 88.94 76 MET A C 1
ATOM 643 O O . MET A 1 76 ? 9.138 6.363 -11.512 1.00 88.94 76 MET A O 1
ATOM 647 N N . LYS A 1 77 ? 8.021 6.898 -9.641 1.00 89.75 77 LYS A N 1
ATOM 648 C CA . LYS A 1 77 ? 9.221 6.989 -8.804 1.00 89.75 77 LYS A CA 1
ATOM 649 C C . LYS A 1 77 ? 10.010 5.677 -8.812 1.00 89.75 77 LYS A C 1
ATOM 651 O O . LYS A 1 77 ? 11.192 5.698 -9.125 1.00 89.75 77 LYS A O 1
ATOM 656 N N . LYS A 1 78 ? 9.351 4.542 -8.547 1.00 88.69 78 LYS A N 1
ATOM 657 C CA . LYS A 1 78 ? 10.011 3.223 -8.553 1.00 88.69 78 LYS A CA 1
ATOM 658 C C . LYS A 1 78 ? 10.582 2.862 -9.917 1.00 88.69 78 LYS A C 1
ATOM 660 O O . LYS A 1 78 ? 11.672 2.317 -9.988 1.00 88.69 78 LYS A O 1
ATOM 665 N N . LEU A 1 79 ? 9.874 3.192 -10.995 1.00 87.94 79 LEU A N 1
ATOM 666 C CA . LEU A 1 79 ? 10.364 2.983 -12.352 1.00 87.94 79 LEU A CA 1
ATOM 667 C C . LEU A 1 79 ? 11.674 3.744 -12.592 1.00 87.94 79 LEU A C 1
ATOM 669 O O . LEU A 1 79 ? 12.622 3.181 -13.130 1.00 87.94 79 LEU A O 1
ATOM 673 N N . ASN A 1 80 ? 11.732 5.008 -12.175 1.00 88.31 80 ASN A N 1
ATOM 674 C CA . ASN A 1 80 ? 12.926 5.838 -12.318 1.00 88.31 80 ASN A CA 1
ATOM 675 C C . ASN A 1 80 ? 14.081 5.364 -11.425 1.00 88.31 80 ASN A C 1
ATOM 677 O O . ASN A 1 80 ? 15.227 5.400 -11.866 1.00 88.31 80 ASN A O 1
ATOM 681 N N . ASP A 1 81 ? 13.788 4.905 -10.207 1.00 87.44 81 ASP A N 1
ATOM 682 C CA . ASP A 1 81 ? 14.790 4.332 -9.303 1.00 87.44 81 ASP A CA 1
ATOM 683 C C . ASP A 1 81 ? 15.385 3.042 -9.910 1.00 87.44 81 ASP A C 1
ATOM 685 O O . ASP A 1 81 ? 16.603 2.930 -10.040 1.00 87.44 81 ASP A O 1
ATOM 689 N N . ASN A 1 82 ? 14.540 2.141 -10.425 1.00 83.69 82 ASN A N 1
ATOM 690 C CA . ASN A 1 82 ? 14.971 0.897 -11.076 1.00 83.69 82 ASN A CA 1
ATOM 691 C C . ASN A 1 82 ? 15.830 1.140 -12.332 1.00 83.69 82 ASN A C 1
ATOM 693 O O . ASN A 1 82 ? 16.778 0.399 -12.583 1.00 83.69 82 ASN A O 1
ATOM 697 N N . LYS A 1 83 ? 15.523 2.176 -13.131 1.00 81.31 83 LYS A N 1
ATOM 698 C CA . LYS A 1 83 ? 16.351 2.548 -14.297 1.00 81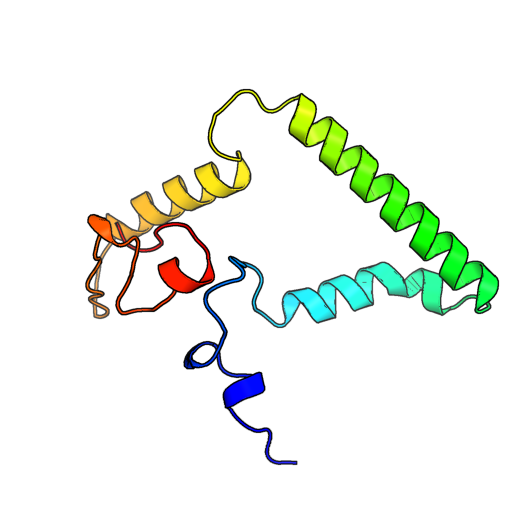.31 83 LYS A CA 1
ATOM 699 C C . LYS A 1 83 ? 17.773 2.914 -13.880 1.00 81.31 83 LYS A C 1
ATOM 701 O O . LYS A 1 83 ? 18.723 2.424 -14.476 1.00 81.31 83 LYS A O 1
ATOM 706 N N . LYS A 1 84 ? 17.912 3.738 -12.836 1.00 77.50 84 LYS A N 1
ATOM 707 C CA . LYS A 1 84 ? 19.225 4.161 -12.327 1.00 77.50 84 LYS A CA 1
ATOM 708 C C . LYS A 1 84 ? 20.044 2.983 -11.812 1.00 77.50 84 LYS A C 1
ATOM 710 O O . LYS A 1 84 ? 21.243 2.937 -12.045 1.00 77.50 84 LYS A O 1
ATOM 715 N N . GLU A 1 85 ? 19.412 2.040 -11.117 1.00 71.50 85 GLU A N 1
ATOM 716 C CA . GLU A 1 85 ? 20.103 0.852 -10.601 1.00 71.50 85 GLU A CA 1
ATOM 717 C C . GLU A 1 85 ? 20.593 -0.071 -11.729 1.00 71.50 85 GLU A C 1
ATOM 719 O O . GLU A 1 85 ? 21.682 -0.631 -11.632 1.00 71.50 85 GLU A O 1
ATOM 724 N N . SER A 1 86 ? 19.843 -0.173 -12.830 1.00 65.62 86 SER A N 1
ATOM 725 C CA . SER A 1 86 ? 20.227 -0.979 -13.998 1.00 65.62 86 SER A CA 1
ATOM 726 C C . SER A 1 86 ? 21.389 -0.380 -14.810 1.00 65.62 86 SER A C 1
ATOM 728 O O . SER A 1 86 ? 22.167 -1.103 -15.429 1.00 65.62 86 SER A O 1
ATOM 730 N N . GLU A 1 87 ? 21.575 0.941 -14.765 1.00 58.66 87 GLU A N 1
ATOM 731 C CA . GLU A 1 87 ? 22.745 1.610 -15.356 1.00 58.66 87 GLU A CA 1
ATOM 732 C C . GLU A 1 87 ? 24.032 1.390 -14.528 1.00 58.66 87 GLU A C 1
ATOM 734 O O . GLU A 1 87 ? 25.139 1.584 -15.033 1.00 58.66 87 GLU A O 1
ATOM 739 N N . VAL A 1 88 ? 23.909 0.934 -13.273 1.00 57.78 88 VAL A N 1
ATOM 740 C CA . VAL A 1 88 ? 25.012 0.699 -12.323 1.00 57.78 88 VAL A CA 1
ATOM 741 C C . VAL A 1 88 ? 25.202 -0.808 -12.092 1.00 57.78 88 VAL A C 1
ATOM 743 O O . VAL A 1 88 ? 25.118 -1.302 -10.972 1.00 57.78 88 VAL A O 1
ATOM 746 N N . VAL A 1 89 ? 25.466 -1.591 -13.143 1.00 55.53 89 VAL A N 1
ATOM 747 C CA . VAL A 1 89 ? 25.694 -3.042 -12.981 1.00 55.53 89 VAL A CA 1
ATOM 748 C C . VAL A 1 89 ? 27.185 -3.367 -12.907 1.00 55.53 89 VAL A C 1
ATOM 750 O O . VAL A 1 89 ? 27.849 -3.622 -13.909 1.00 55.53 89 VAL A O 1
ATOM 753 N N . ASN A 1 90 ? 27.685 -3.446 -11.672 1.00 47.44 90 ASN A N 1
ATOM 754 C CA . ASN A 1 90 ? 28.834 -4.272 -11.301 1.00 47.44 90 ASN A CA 1
ATOM 755 C C . ASN A 1 90 ? 28.318 -5.597 -10.702 1.00 47.44 90 ASN A C 1
ATOM 757 O O . ASN A 1 90 ? 28.183 -5.719 -9.490 1.00 47.44 90 ASN A O 1
ATOM 761 N N . GLY A 1 91 ? 28.067 -6.603 -11.549 1.00 52.44 91 GLY A N 1
ATOM 762 C CA . GLY A 1 91 ? 28.148 -8.013 -11.139 1.00 52.44 91 GLY A CA 1
ATOM 763 C C . GLY A 1 91 ? 26.861 -8.858 -11.013 1.00 52.44 91 GLY A C 1
ATOM 764 O O . GLY A 1 91 ? 25.931 -8.545 -10.285 1.00 52.44 91 GLY A O 1
ATOM 765 N N . VAL A 1 92 ? 26.958 -10.037 -11.643 1.00 55.44 92 VAL A N 1
ATOM 766 C CA . VAL A 1 92 ? 26.443 -11.381 -11.280 1.00 55.44 92 VAL A CA 1
ATOM 767 C C . VAL A 1 92 ? 24.998 -11.795 -11.620 1.00 55.44 92 VAL A C 1
ATOM 769 O O . VAL A 1 92 ? 24.863 -12.889 -12.167 1.00 55.44 92 VAL A O 1
ATOM 772 N N . ASP A 1 93 ? 23.946 -10.990 -11.452 1.00 61.25 93 ASP A N 1
ATOM 773 C CA . ASP A 1 93 ? 22.570 -11.469 -11.729 1.00 61.25 93 ASP A CA 1
ATOM 774 C C . ASP A 1 93 ? 22.000 -10.944 -13.058 1.00 61.25 93 ASP A C 1
ATOM 776 O O . ASP A 1 93 ? 21.511 -9.822 -13.172 1.00 61.25 93 ASP A O 1
ATOM 780 N N . ARG A 1 94 ? 22.058 -11.781 -14.105 1.00 70.44 94 ARG A N 1
ATOM 781 C CA . ARG A 1 94 ? 21.434 -11.492 -15.408 1.00 70.44 94 ARG A CA 1
ATOM 782 C C . ARG A 1 94 ? 20.017 -12.050 -15.451 1.00 70.44 94 ARG A C 1
ATOM 784 O O . ARG A 1 94 ? 19.823 -13.264 -15.436 1.00 70.44 94 ARG A O 1
ATOM 791 N N . HIS A 1 95 ? 19.035 -11.168 -15.606 1.00 79.00 95 HIS A N 1
ATOM 792 C CA . HIS A 1 95 ? 17.644 -11.552 -15.817 1.00 79.00 95 HIS A CA 1
ATOM 793 C C . HIS A 1 95 ? 17.204 -11.293 -17.257 1.00 79.00 95 HIS A C 1
ATOM 795 O O . HIS A 1 95 ? 17.326 -10.188 -17.773 1.00 79.00 95 HIS A O 1
ATOM 801 N N . THR A 1 96 ? 16.628 -12.307 -17.904 1.00 82.88 96 THR A N 1
ATOM 802 C CA . THR A 1 96 ? 15.926 -12.126 -19.180 1.00 82.88 96 THR A CA 1
ATOM 803 C C . THR A 1 96 ? 14.639 -11.340 -18.948 1.00 82.88 96 THR A C 1
ATOM 805 O O . THR A 1 96 ? 13.804 -11.756 -18.136 1.00 82.88 96 THR A O 1
ATOM 808 N N . VAL A 1 97 ? 14.480 -10.232 -19.671 1.00 83.19 97 VAL A N 1
ATOM 809 C CA . VAL A 1 97 ? 13.290 -9.376 -19.660 1.00 83.19 97 VAL A CA 1
ATOM 810 C C . VAL A 1 97 ? 12.581 -9.514 -21.004 1.00 83.19 97 VAL A C 1
ATOM 812 O O . VAL A 1 97 ? 13.186 -9.323 -22.055 1.00 83.19 97 VAL A O 1
ATOM 815 N N . ILE A 1 98 ? 11.296 -9.861 -20.972 1.00 84.62 98 ILE A N 1
ATOM 816 C CA . ILE A 1 98 ? 10.452 -9.994 -22.162 1.00 84.62 98 ILE A CA 1
ATOM 817 C C . ILE A 1 98 ? 9.458 -8.835 -22.143 1.00 84.62 98 ILE A C 1
ATOM 819 O O . ILE A 1 98 ? 8.459 -8.869 -21.422 1.00 84.62 98 ILE A O 1
ATOM 823 N N . LEU A 1 99 ? 9.752 -7.794 -22.926 1.00 85.44 99 LEU A N 1
ATOM 824 C CA . LEU A 1 99 ? 8.987 -6.542 -22.927 1.00 85.44 99 LEU A CA 1
ATOM 825 C C . LEU A 1 99 ? 7.558 -6.721 -23.445 1.00 85.44 99 LEU A C 1
ATOM 827 O O . LEU A 1 99 ? 6.623 -6.214 -22.831 1.00 85.44 99 LEU A O 1
ATOM 831 N N . HIS A 1 100 ? 7.393 -7.468 -24.541 1.00 87.38 100 HIS A N 1
ATOM 832 C CA . HIS A 1 100 ? 6.089 -7.705 -25.168 1.00 87.38 100 HIS A CA 1
ATOM 833 C C . HIS A 1 100 ? 5.089 -8.326 -24.182 1.00 87.38 100 HIS A C 1
ATOM 835 O O . HIS A 1 100 ? 3.956 -7.867 -24.060 1.00 87.38 100 HIS A O 1
ATOM 841 N N . ASP A 1 101 ? 5.552 -9.307 -23.405 1.00 86.69 101 ASP A N 1
ATOM 842 C CA . ASP A 1 101 ? 4.710 -10.037 -22.458 1.00 86.69 101 ASP A CA 1
ATOM 843 C C . ASP A 1 101 ? 4.696 -9.404 -21.059 1.00 86.69 101 ASP A C 1
ATOM 845 O O . ASP A 1 101 ? 3.958 -9.865 -20.186 1.00 86.69 101 ASP A O 1
ATOM 849 N N . LYS A 1 102 ? 5.500 -8.354 -20.827 1.00 88.00 102 LYS A N 1
ATOM 850 C CA . LYS A 1 102 ? 5.682 -7.700 -19.520 1.00 88.00 102 LYS A CA 1
ATOM 851 C C . LYS A 1 102 ? 6.132 -8.694 -18.439 1.00 88.00 102 LYS A C 1
ATOM 853 O O . LYS A 1 102 ? 5.544 -8.766 -17.357 1.00 88.00 102 LYS A O 1
ATOM 858 N N . ARG A 1 103 ? 7.161 -9.494 -18.751 1.00 87.12 103 ARG A N 1
ATOM 859 C CA . ARG A 1 103 ? 7.665 -10.580 -17.886 1.00 87.12 103 ARG A CA 1
ATOM 860 C C . ARG A 1 103 ? 9.159 -10.472 -17.628 1.00 87.12 103 ARG A C 1
ATOM 862 O O . ARG A 1 103 ? 9.918 -9.960 -18.448 1.00 87.12 103 ARG A O 1
ATOM 869 N N . CYS A 1 104 ? 9.579 -11.029 -16.498 1.00 86.44 104 CYS A N 1
ATOM 870 C CA . CYS A 1 104 ? 10.984 -11.175 -16.131 1.00 86.44 104 CYS A CA 1
ATOM 871 C C . CYS A 1 104 ? 11.260 -12.617 -15.706 1.00 86.44 104 CYS A C 1
ATOM 873 O O . CYS A 1 104 ? 10.456 -13.217 -14.997 1.00 86.44 104 CYS A O 1
ATOM 875 N N . SER A 1 105 ? 12.429 -13.160 -16.049 1.00 86.88 105 SER A N 1
ATOM 876 C CA . SER A 1 105 ? 12.901 -14.453 -15.514 1.00 86.88 105 SER A CA 1
ATOM 877 C C . SER A 1 105 ? 12.934 -14.493 -13.974 1.00 86.88 105 SER A C 1
ATOM 879 O O . SER A 1 105 ? 12.671 -15.533 -13.377 1.00 86.88 105 SER A O 1
ATOM 881 N N . CYS A 1 106 ? 13.146 -13.343 -13.330 1.00 85.12 106 CYS A N 1
ATOM 882 C CA . CYS A 1 106 ? 13.042 -13.130 -11.886 1.00 85.12 106 CYS A CA 1
ATOM 883 C C . CYS A 1 106 ? 11.606 -13.202 -11.320 1.00 85.12 106 CYS A C 1
ATOM 885 O O . CYS A 1 106 ? 11.418 -13.217 -10.106 1.00 85.12 106 CYS A O 1
ATOM 887 N N . ARG A 1 107 ? 10.573 -13.212 -12.179 1.00 86.25 107 ARG A N 1
ATOM 888 C CA . ARG A 1 107 ? 9.132 -13.116 -11.856 1.00 86.25 107 ARG A CA 1
ATOM 889 C C . ARG A 1 107 ? 8.702 -11.850 -11.108 1.00 86.25 107 ARG A C 1
ATOM 891 O O . ARG A 1 107 ? 7.530 -11.728 -10.755 1.00 86.25 107 ARG A O 1
ATOM 898 N N . GLU A 1 108 ? 9.595 -10.890 -10.874 1.00 86.44 108 GLU A N 1
ATOM 899 C CA . GLU A 1 108 ? 9.233 -9.665 -10.158 1.00 86.44 108 GLU A CA 1
ATOM 900 C C . GLU A 1 108 ? 8.251 -8.803 -10.946 1.00 86.44 108 GLU A C 1
ATOM 902 O O . GLU A 1 108 ? 7.256 -8.362 -10.380 1.00 86.44 108 GLU A O 1
ATOM 907 N N . TRP A 1 109 ? 8.463 -8.623 -12.254 1.00 88.31 109 TRP A N 1
ATOM 908 C CA . TRP A 1 109 ? 7.499 -7.906 -13.095 1.00 88.31 109 TRP A CA 1
ATOM 909 C C . TRP A 1 109 ? 6.142 -8.625 -13.091 1.00 88.31 109 TRP A C 1
ATOM 911 O O . TRP A 1 109 ? 5.098 -8.004 -12.878 1.00 88.31 109 TRP A O 1
ATOM 921 N N . ASP A 1 110 ? 6.146 -9.955 -13.204 1.00 88.88 110 ASP A N 1
ATOM 922 C CA . ASP A 1 110 ? 4.930 -10.761 -13.156 1.00 88.88 110 ASP A CA 1
ATOM 923 C C . ASP A 1 110 ? 4.143 -10.571 -11.845 1.00 88.88 110 ASP A C 1
ATOM 925 O O . ASP A 1 110 ? 2.915 -10.608 -11.876 1.00 88.88 110 ASP A O 1
ATOM 929 N N . LEU A 1 111 ? 4.812 -10.338 -10.712 1.00 88.56 111 LEU A N 1
ATOM 930 C CA . LEU A 1 111 ? 4.176 -10.142 -9.402 1.00 88.56 111 LEU A CA 1
ATOM 931 C C . LEU A 1 111 ? 3.823 -8.678 -9.107 1.00 88.56 111 LEU A C 1
ATOM 933 O O . LEU A 1 111 ? 2.759 -8.408 -8.559 1.00 88.56 111 LEU A O 1
ATOM 937 N N . LYS A 1 112 ? 4.689 -7.729 -9.469 1.00 87.81 112 LYS A N 1
ATOM 938 C CA . LYS A 1 112 ? 4.563 -6.302 -9.121 1.00 87.81 112 LYS A CA 1
ATOM 939 C C . LYS A 1 112 ? 3.753 -5.508 -10.143 1.00 87.81 112 LYS A C 1
ATOM 941 O O . LYS A 1 112 ? 3.132 -4.509 -9.796 1.00 87.81 112 LYS A O 1
ATOM 946 N N . GLY A 1 113 ? 3.743 -5.955 -11.400 1.00 88.62 113 GLY A N 1
ATOM 947 C CA . GLY A 1 113 ? 3.044 -5.301 -12.509 1.00 88.62 113 GLY A CA 1
ATOM 948 C C . GLY A 1 113 ? 3.839 -4.206 -13.228 1.00 88.62 113 GLY A C 1
ATOM 949 O O . GLY A 1 113 ? 3.325 -3.635 -14.185 1.00 88.62 113 GLY A O 1
ATOM 950 N N . TYR A 1 114 ? 5.085 -3.940 -12.831 1.00 87.69 114 TYR A N 1
ATOM 951 C CA . TYR A 1 114 ? 5.977 -2.974 -13.482 1.00 87.69 114 TYR A CA 1
ATOM 952 C C . TYR A 1 114 ? 7.419 -3.516 -13.559 1.00 87.69 114 TYR A C 1
ATOM 954 O O . TYR A 1 114 ? 7.777 -4.390 -12.761 1.00 87.69 114 TYR A O 1
ATOM 962 N N . PRO A 1 115 ? 8.241 -3.043 -14.516 1.00 86.38 115 PRO A N 1
ATOM 963 C CA . PRO A 1 115 ? 9.595 -3.550 -14.711 1.00 86.38 115 PRO A CA 1
ATOM 964 C C . PRO A 1 115 ? 10.538 -3.165 -13.569 1.00 86.38 115 PRO A C 1
ATOM 966 O O . PRO A 1 115 ? 10.545 -2.022 -13.103 1.00 86.38 115 PRO A O 1
ATOM 969 N N . VAL A 1 116 ? 11.361 -4.132 -13.156 1.00 81.06 116 VAL A N 1
ATOM 970 C CA . VAL A 1 116 ? 12.390 -3.959 -12.112 1.00 81.06 116 VAL A CA 1
ATOM 971 C C . VAL A 1 116 ? 13.808 -3.990 -12.675 1.00 81.06 116 VAL A C 1
ATOM 973 O O . VAL A 1 116 ? 14.693 -3.348 -12.130 1.00 81.06 116 VAL A O 1
ATOM 976 N N . HIS A 1 117 ? 14.001 -4.651 -13.813 1.00 76.50 117 HIS A N 1
ATOM 977 C CA . HIS A 1 117 ? 15.254 -4.649 -14.560 1.00 76.50 117 HIS A CA 1
ATOM 978 C C . HIS A 1 117 ? 14.947 -4.072 -15.946 1.00 76.50 117 HIS A C 1
ATOM 980 O O . HIS A 1 117 ? 13.987 -4.526 -16.580 1.00 76.50 117 HIS A O 1
ATOM 986 N N . MET A 1 118 ? 15.685 -3.042 -16.368 1.00 65.75 118 MET A N 1
ATOM 987 C CA . MET A 1 118 ? 15.468 -2.309 -17.626 1.00 65.75 118 MET A CA 1
ATOM 988 C C . MET A 1 118 ? 16.772 -2.028 -18.346 1.00 65.75 118 MET A C 1
ATOM 990 O O . MET A 1 118 ? 17.738 -1.664 -17.651 1.00 65.75 118 MET A O 1
#

Solvent-accessible surface area (backbone atoms only — not comparable to full-atom values): 7219 Å² total; per-residue (Å²): 135,88,78,64,57,65,83,77,36,81,94,52,56,70,49,82,63,59,50,76,84,83,60,71,60,60,61,53,50,51,51,62,70,42,51,74,37,68,76,45,58,72,68,60,20,52,51,49,52,50,53,53,50,53,50,51,54,50,53,52,47,60,52,53,75,73,56,85,67,97,59,56,68,72,57,49,50,50,44,55,52,26,44,57,53,48,76,61,74,86,78,94,83,86,66,60,68,42,73,93,79,54,36,33,74,78,42,52,18,38,27,40,69,50,69,63,72,102

Organism: Cephalotus follicularis (NCBI:txid3775)